Protein AF-A0A0S3U2A8-F1 (afdb_monomer_lite)

pLDDT: mean 81.15, std 20.72, range [42.19, 98.62]

Foldseek 3Di:
DDDDPPPVVVVVVVVVLFQQQLLCLLLVLCVVVVNDLVQLCVLLVHDSVVSVCSVVSVDHDDPVVLVSSLVSCCVVPVVSSVSSVCSSVVSNCPDDDDPDPPPPD

Sequence (105 aa):
MLLFTTIYERDSLCQNLHMGKAGKALRQVLSTYGISQNRLAVTMGINRSTVHQWVNEISDPLAEAVTHMIKALREINSTAAEDFIDLYLERQSSQPAPDPPEDNL

Secondary structure (DSSP, 8-state):
---SSSSHHHHHHHGGGTTTHHHHHHHHHHHHTT--HHHHHHHHTS-HHHHHHHHTTSSPPPHHHHHHHHHHHHHH-HHHHHHHHHHHHHTT-----PPPP----

Structure (mmCIF, N/CA/C/O backbone):
data_AF-A0A0S3U2A8-F1
#
_entry.id   AF-A0A0S3U2A8-F1
#
loop_
_atom_site.group_PDB
_atom_site.id
_atom_site.type_symbol
_atom_site.label_atom_id
_atom_site.label_alt_id
_atom_site.label_comp_id
_atom_site.label_asym_id
_atom_site.label_entity_id
_atom_site.label_seq_id
_atom_site.pdbx_PDB_ins_code
_atom_site.Cartn_x
_atom_site.Cartn_y
_atom_site.Cartn_z
_atom_site.occupancy
_atom_site.B_iso_or_equiv
_atom_site.auth_seq_id
_atom_site.auth_comp_id
_atom_site.auth_asym_id
_atom_site.auth_atom_id
_atom_site.pdbx_PDB_model_num
ATOM 1 N N . MET A 1 1 ? 14.783 44.067 -18.153 1.00 42.19 1 MET A N 1
ATOM 2 C CA . MET A 1 1 ? 15.262 42.756 -18.636 1.00 42.19 1 MET A CA 1
ATOM 3 C C . MET A 1 1 ? 14.805 41.733 -17.620 1.00 42.19 1 MET A C 1
ATOM 5 O O . MET A 1 1 ? 15.427 41.549 -16.586 1.00 42.19 1 MET A O 1
ATOM 9 N N . LEU A 1 2 ? 13.570 41.297 -17.834 1.00 45.03 2 LEU A N 1
ATOM 10 C CA . LEU A 1 2 ? 12.699 40.667 -16.856 1.00 45.03 2 LEU A CA 1
ATOM 11 C C . LEU A 1 2 ? 12.815 39.139 -16.960 1.00 45.03 2 LEU A C 1
ATOM 13 O O . LEU A 1 2 ? 12.798 38.604 -18.063 1.00 45.03 2 LEU A O 1
ATOM 17 N N . LEU A 1 3 ? 12.840 38.502 -15.786 1.00 46.66 3 LEU A N 1
ATOM 18 C CA . LEU A 1 3 ? 12.203 37.214 -15.488 1.00 46.66 3 LEU A CA 1
ATOM 19 C C . LEU A 1 3 ? 12.796 35.959 -16.153 1.00 46.66 3 LEU A C 1
ATOM 21 O O . LEU A 1 3 ? 12.167 35.371 -17.021 1.00 46.66 3 LEU A O 1
ATOM 25 N N . PHE A 1 4 ? 13.947 35.476 -15.674 1.00 44.47 4 PHE A N 1
ATOM 26 C CA . PHE A 1 4 ? 14.353 34.079 -15.929 1.00 44.47 4 PHE A CA 1
ATOM 27 C C . PHE A 1 4 ? 14.900 33.321 -14.707 1.00 44.47 4 PHE A C 1
ATOM 29 O O . PHE A 1 4 ? 15.198 32.137 -14.820 1.00 44.47 4 PHE A O 1
ATOM 36 N N . THR A 1 5 ? 14.989 33.935 -13.522 1.00 49.22 5 THR A N 1
ATOM 37 C CA . THR A 1 5 ? 15.622 33.292 -12.352 1.00 49.22 5 THR A CA 1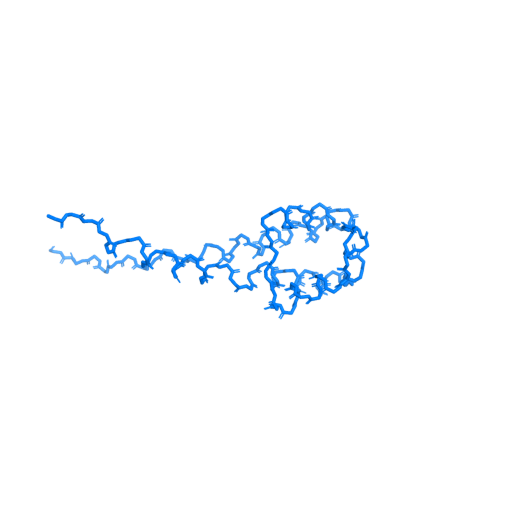
ATOM 38 C C . THR A 1 5 ? 14.651 32.665 -11.346 1.00 49.22 5 THR A C 1
ATOM 40 O O . THR A 1 5 ? 15.104 32.005 -10.424 1.00 49.22 5 THR A O 1
ATOM 43 N N . THR A 1 6 ? 13.330 32.801 -11.503 1.00 48.94 6 THR A N 1
ATOM 44 C CA . THR A 1 6 ? 12.345 32.335 -10.497 1.00 48.94 6 THR A CA 1
ATOM 45 C C . THR A 1 6 ? 11.671 30.994 -10.802 1.00 48.94 6 THR A C 1
ATOM 47 O O . THR A 1 6 ? 10.821 30.559 -10.028 1.00 48.94 6 THR A O 1
ATOM 50 N N . ILE A 1 7 ? 12.023 30.319 -11.902 1.00 54.69 7 ILE A N 1
ATOM 51 C CA . ILE A 1 7 ? 11.411 29.026 -12.267 1.00 54.69 7 ILE A CA 1
ATOM 52 C C . ILE A 1 7 ? 12.240 27.847 -11.724 1.00 54.69 7 ILE A C 1
ATOM 54 O O . ILE A 1 7 ? 11.669 26.879 -11.234 1.00 54.69 7 ILE A O 1
ATOM 58 N N . TYR A 1 8 ? 13.574 27.953 -11.696 1.00 46.56 8 TYR A N 1
ATOM 59 C CA . TYR A 1 8 ? 14.449 26.828 -11.322 1.00 46.56 8 TYR A CA 1
ATOM 60 C C . TYR A 1 8 ? 14.534 26.554 -9.805 1.00 46.56 8 TYR A C 1
ATOM 62 O O . TYR A 1 8 ? 14.996 25.498 -9.386 1.00 46.56 8 TYR A O 1
ATOM 70 N N . GLU A 1 9 ? 14.058 27.477 -8.963 1.00 45.75 9 GLU A N 1
ATOM 71 C CA . GLU A 1 9 ? 14.092 27.335 -7.497 1.00 45.75 9 GLU A CA 1
ATOM 72 C C . GLU A 1 9 ? 12.797 26.737 -6.913 1.00 45.75 9 GLU A C 1
ATOM 74 O O . GLU A 1 9 ? 12.740 26.394 -5.734 1.00 45.75 9 GLU A O 1
ATOM 79 N N . ARG A 1 10 ? 11.756 26.548 -7.741 1.00 48.44 10 ARG A N 1
ATOM 80 C CA . ARG A 1 10 ? 10.504 25.883 -7.334 1.00 48.44 10 ARG A CA 1
ATOM 81 C C . ARG A 1 10 ? 10.493 24.372 -7.577 1.00 48.44 10 ARG A C 1
ATOM 83 O O . ARG A 1 10 ? 9.864 23.661 -6.796 1.00 48.44 10 ARG A O 1
ATOM 90 N N . ASP A 1 11 ? 11.225 23.864 -8.568 1.00 49.06 11 ASP A N 1
ATOM 91 C CA . ASP A 1 11 ? 11.256 22.419 -8.859 1.00 49.06 11 ASP A CA 1
ATOM 92 C C . ASP A 1 11 ? 11.976 21.600 -7.766 1.00 49.06 11 ASP A C 1
ATOM 94 O O . ASP A 1 11 ? 11.536 20.503 -7.407 1.00 49.06 11 ASP A O 1
ATOM 98 N N . SER A 1 12 ? 13.010 22.167 -7.133 1.00 46.88 12 SER A N 1
ATOM 99 C CA . SER A 1 12 ? 13.781 21.514 -6.056 1.00 46.88 12 SER A CA 1
ATOM 100 C C . SER A 1 12 ? 13.054 21.459 -4.698 1.00 46.88 12 SER A C 1
ATOM 102 O O . SER A 1 12 ? 13.405 20.653 -3.832 1.00 46.88 12 SER A O 1
ATOM 104 N N . LEU A 1 13 ? 12.007 22.270 -4.502 1.00 48.66 13 LEU A N 1
ATOM 105 C CA . LEU A 1 13 ? 11.120 22.211 -3.329 1.00 48.66 13 LEU A CA 1
ATOM 106 C C . LEU A 1 13 ? 9.942 21.243 -3.541 1.00 48.66 13 LEU A C 1
ATOM 108 O O . LEU A 1 13 ? 9.461 20.644 -2.579 1.00 48.66 13 LEU A O 1
ATOM 112 N N . CYS A 1 14 ? 9.526 21.006 -4.789 1.00 48.84 14 CYS A N 1
ATOM 113 C CA . CYS A 1 14 ? 8.494 20.021 -5.118 1.00 48.84 14 CYS A CA 1
ATOM 114 C C . CYS A 1 14 ? 9.009 18.572 -5.076 1.00 48.84 14 CYS A C 1
ATOM 116 O O . CYS A 1 14 ? 8.255 17.684 -4.685 1.00 48.84 14 CYS A O 1
ATOM 118 N N . GLN A 1 15 ? 10.279 18.302 -5.394 1.00 48.75 15 GLN A N 1
ATOM 119 C CA . GLN A 1 15 ? 10.823 16.932 -5.350 1.00 48.75 15 GLN A CA 1
ATOM 120 C C . GLN A 1 15 ? 11.019 16.390 -3.920 1.00 48.75 15 GLN A C 1
ATOM 122 O O . GLN A 1 15 ? 10.854 15.195 -3.687 1.00 48.75 15 GLN A O 1
ATOM 127 N N . ASN A 1 16 ? 11.220 17.254 -2.922 1.00 45.25 16 ASN A N 1
ATO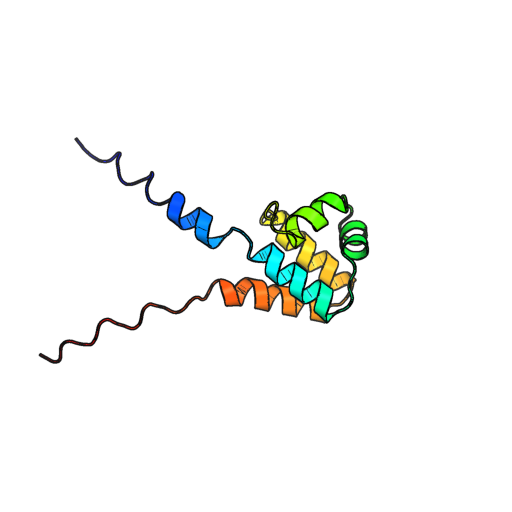M 128 C CA . ASN A 1 16 ? 11.337 16.838 -1.517 1.00 45.25 16 ASN A CA 1
ATOM 129 C C . ASN A 1 16 ? 9.986 16.586 -0.819 1.00 45.25 16 ASN A C 1
ATOM 131 O O . ASN A 1 16 ? 9.947 15.991 0.258 1.00 45.25 16 ASN A O 1
ATOM 135 N N . LEU A 1 17 ? 8.860 16.970 -1.437 1.00 49.59 17 LEU A N 1
ATOM 136 C CA . LEU A 1 17 ? 7.525 16.611 -0.943 1.00 49.59 17 LEU A CA 1
ATOM 137 C C . LEU A 1 17 ? 7.072 15.202 -1.362 1.00 49.59 17 LEU A C 1
ATOM 139 O O . LEU A 1 17 ? 6.062 14.730 -0.835 1.00 49.59 17 LEU A O 1
ATOM 143 N N . HIS A 1 18 ? 7.802 14.534 -2.262 1.00 52.47 18 HIS A N 1
ATOM 144 C CA . HIS A 1 18 ? 7.341 13.310 -2.924 1.00 52.47 18 HIS A CA 1
ATOM 145 C C . HIS A 1 18 ? 8.205 12.074 -2.651 1.00 52.47 18 HIS A C 1
ATOM 147 O O . HIS A 1 18 ? 7.637 10.985 -2.572 1.00 52.47 18 HIS A O 1
ATOM 153 N N . MET A 1 19 ? 9.514 12.212 -2.414 1.00 55.28 19 MET A N 1
ATOM 154 C CA . MET A 1 19 ? 10.378 11.031 -2.314 1.00 55.28 19 MET A CA 1
ATOM 155 C C . MET A 1 19 ? 10.172 10.232 -1.017 1.00 55.28 19 MET A C 1
ATOM 157 O O . MET A 1 19 ? 10.535 10.668 0.076 1.00 55.28 19 MET A O 1
ATOM 161 N N . GLY A 1 20 ? 9.540 9.058 -1.143 1.00 66.69 20 GLY A N 1
ATOM 162 C CA . GLY A 1 20 ? 9.364 8.052 -0.092 1.00 66.69 20 GLY A CA 1
ATOM 163 C C . GLY A 1 20 ? 8.020 8.057 0.650 1.00 66.69 20 GLY A C 1
ATOM 164 O O . GLY A 1 20 ? 7.786 7.192 1.498 1.00 66.69 20 GLY A O 1
ATOM 165 N N . LYS A 1 21 ? 7.087 8.986 0.379 1.00 80.75 21 LYS A N 1
ATOM 166 C CA . LYS A 1 21 ? 5.824 9.061 1.155 1.00 80.75 21 LYS A CA 1
ATOM 167 C C . LYS A 1 21 ? 4.901 7.876 0.886 1.00 80.75 21 LYS A C 1
ATOM 169 O O . LYS A 1 21 ? 4.527 7.174 1.826 1.00 80.75 21 LYS A O 1
ATOM 174 N N . ALA A 1 22 ? 4.589 7.636 -0.388 1.00 88.94 22 ALA A N 1
ATOM 175 C CA . ALA A 1 22 ? 3.764 6.508 -0.806 1.00 88.94 22 ALA A CA 1
ATOM 176 C C . ALA A 1 22 ? 4.437 5.172 -0.463 1.00 88.94 22 ALA A C 1
ATOM 178 O O . ALA A 1 22 ? 3.780 4.279 0.059 1.00 88.94 22 ALA A O 1
ATOM 179 N N . GLY A 1 23 ? 5.755 5.061 -0.668 1.00 92.19 23 GLY A N 1
ATOM 180 C CA . GLY A 1 23 ? 6.531 3.869 -0.320 1.00 92.19 23 GLY A CA 1
ATOM 181 C C . GLY A 1 23 ? 6.479 3.522 1.171 1.00 92.19 23 GLY A C 1
ATOM 182 O O . GLY A 1 23 ? 6.218 2.374 1.529 1.00 92.19 23 GLY A O 1
ATOM 183 N N . LYS A 1 24 ? 6.647 4.514 2.056 1.00 92.31 24 LYS A N 1
ATOM 184 C CA . LYS A 1 24 ? 6.544 4.328 3.514 1.00 92.31 24 LYS A CA 1
ATOM 185 C C . LYS A 1 24 ? 5.122 3.989 3.966 1.00 92.31 24 LYS A C 1
ATOM 187 O O . LYS A 1 24 ? 4.968 3.069 4.766 1.00 92.31 24 LYS A O 1
ATOM 192 N N . ALA A 1 25 ? 4.109 4.703 3.467 1.00 94.81 25 ALA A N 1
ATOM 193 C CA . ALA A 1 25 ? 2.706 4.406 3.773 1.00 94.81 25 ALA A CA 1
ATOM 194 C C . ALA A 1 25 ? 2.354 2.978 3.333 1.00 94.81 25 ALA A C 1
ATOM 196 O O . ALA A 1 25 ? 1.807 2.196 4.107 1.00 94.81 25 ALA A O 1
ATOM 197 N N . LEU A 1 26 ? 2.785 2.595 2.128 1.00 96.38 26 LEU A N 1
ATOM 198 C CA . LEU A 1 26 ? 2.587 1.254 1.600 1.00 96.38 26 LEU A CA 1
ATOM 199 C C . LEU A 1 26 ? 3.292 0.202 2.458 1.00 96.38 26 LEU A C 1
ATOM 201 O O . LEU A 1 26 ? 2.673 -0.783 2.846 1.00 96.38 26 LEU A O 1
ATOM 205 N N . ARG A 1 27 ? 4.571 0.412 2.800 1.00 96.56 27 ARG A N 1
ATOM 206 C CA . ARG A 1 27 ? 5.335 -0.490 3.676 1.00 96.56 27 ARG A CA 1
ATOM 207 C C . ARG A 1 27 ? 4.605 -0.719 5.001 1.00 96.56 27 ARG A C 1
ATOM 209 O O . ARG A 1 27 ? 4.492 -1.863 5.436 1.00 96.56 27 ARG A O 1
ATOM 216 N N . GLN A 1 28 ? 4.106 0.354 5.613 1.00 96.94 28 GLN A N 1
ATOM 217 C CA . GLN A 1 28 ? 3.383 0.298 6.878 1.00 96.94 28 GLN A CA 1
ATOM 218 C C . GLN A 1 28 ? 2.091 -0.512 6.747 1.00 96.94 28 GLN A C 1
ATOM 220 O O . GLN A 1 28 ? 1.922 -1.482 7.476 1.00 96.94 28 GLN A O 1
ATOM 225 N N . VAL A 1 29 ? 1.234 -0.195 5.776 1.00 98.12 29 VAL A N 1
ATOM 226 C CA . VAL A 1 29 ? -0.032 -0.913 5.552 1.00 98.12 29 VAL A CA 1
ATOM 227 C C . VAL A 1 29 ? 0.198 -2.393 5.253 1.00 98.12 29 VAL A C 1
ATOM 229 O O . VAL A 1 29 ? -0.436 -3.255 5.858 1.00 98.12 29 VAL A O 1
ATOM 232 N N . LEU A 1 30 ? 1.146 -2.715 4.369 1.00 98.25 30 LEU A N 1
ATOM 233 C CA . LEU A 1 30 ? 1.465 -4.106 4.047 1.00 98.25 30 LEU A CA 1
ATOM 234 C C . LEU A 1 30 ? 1.904 -4.890 5.293 1.00 98.25 30 LEU A C 1
ATOM 236 O O . LEU A 1 30 ? 1.475 -6.028 5.483 1.00 98.25 30 LEU A O 1
ATOM 240 N N . SER A 1 31 ? 2.708 -4.271 6.161 1.00 98.06 31 SER A N 1
ATOM 241 C CA . SER A 1 31 ? 3.145 -4.869 7.424 1.00 98.06 31 SER A CA 1
ATOM 242 C C . SER A 1 31 ? 1.993 -5.030 8.421 1.00 98.06 31 SER A C 1
ATOM 244 O O . SER A 1 31 ? 1.828 -6.112 8.979 1.00 98.06 31 SER A O 1
ATOM 246 N N . THR A 1 32 ? 1.186 -3.986 8.632 1.00 98.19 32 THR A N 1
ATOM 247 C CA . THR A 1 32 ? 0.069 -3.972 9.593 1.00 98.19 32 THR A CA 1
ATOM 248 C C . THR A 1 32 ? -0.971 -5.042 9.280 1.00 98.19 32 THR A C 1
ATOM 250 O O . THR A 1 32 ? -1.449 -5.727 10.179 1.00 98.19 32 THR A O 1
ATOM 253 N N . TYR A 1 33 ? -1.291 -5.225 7.999 1.00 98.19 33 TYR A N 1
ATOM 254 C CA . TYR A 1 33 ? -2.344 -6.140 7.557 1.00 98.19 33 TYR A CA 1
ATOM 255 C C . TYR A 1 33 ? -1.823 -7.510 7.094 1.00 98.19 33 TYR A C 1
ATOM 257 O O . TYR A 1 33 ? -2.601 -8.326 6.597 1.00 98.19 33 TYR A O 1
ATOM 265 N N . GLY A 1 34 ? -0.516 -7.777 7.212 1.00 98.12 34 GLY A N 1
ATOM 266 C CA . GLY A 1 34 ? 0.090 -9.036 6.762 1.00 98.12 34 GLY A CA 1
ATOM 267 C C . GLY A 1 34 ? -0.046 -9.280 5.252 1.00 98.12 34 GLY A C 1
ATOM 268 O O . GLY A 1 34 ? -0.130 -10.426 4.801 1.00 98.12 34 GLY A O 1
ATOM 269 N N . ILE A 1 35 ? -0.098 -8.215 4.449 1.00 98.50 35 ILE A N 1
ATOM 270 C CA . ILE A 1 35 ? -0.236 -8.294 2.993 1.00 98.50 35 ILE A CA 1
ATOM 271 C C . ILE A 1 35 ? 1.162 -8.384 2.377 1.00 98.50 35 ILE A C 1
ATOM 273 O O . ILE A 1 35 ? 1.992 -7.489 2.520 1.00 98.50 35 ILE A O 1
ATOM 2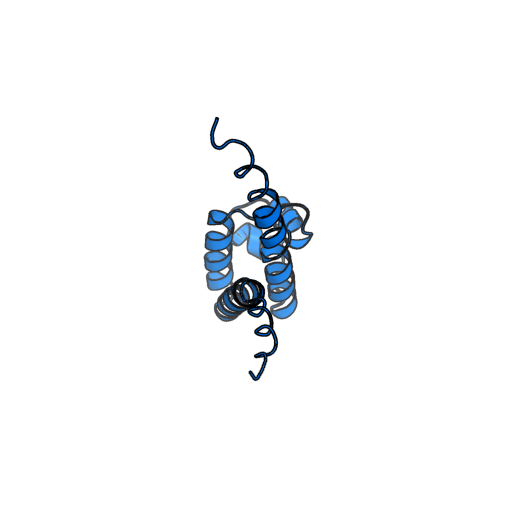77 N N . SER A 1 36 ? 1.438 -9.460 1.641 1.00 98.38 36 SER A N 1
ATOM 278 C CA . SER A 1 36 ? 2.728 -9.598 0.962 1.00 98.38 36 SER A CA 1
ATOM 279 C C . SER A 1 36 ? 2.829 -8.681 -0.266 1.00 98.38 36 SER A C 1
ATOM 281 O O . SER A 1 36 ? 1.857 -8.489 -0.999 1.00 98.38 36 SER A O 1
ATOM 283 N N . GLN A 1 37 ? 4.038 -8.184 -0.559 1.00 98.06 37 GLN A N 1
ATOM 284 C CA . GLN A 1 37 ? 4.314 -7.403 -1.780 1.00 98.06 37 GLN A CA 1
ATOM 285 C C . GLN A 1 37 ? 3.904 -8.156 -3.056 1.00 98.06 37 GLN A C 1
ATOM 287 O O . GLN A 1 37 ? 3.436 -7.553 -4.016 1.00 98.06 37 GLN A O 1
ATOM 292 N N . ASN A 1 38 ? 4.055 -9.487 -3.061 1.00 98.38 38 ASN A N 1
ATOM 293 C CA . ASN A 1 38 ? 3.645 -10.325 -4.185 1.00 98.38 38 ASN A CA 1
ATOM 294 C C . ASN A 1 38 ? 2.122 -10.359 -4.356 1.00 98.38 38 ASN A C 1
ATOM 296 O O . ASN A 1 38 ? 1.640 -10.299 -5.480 1.00 98.38 38 ASN A O 1
ATOM 300 N N . ARG A 1 39 ? 1.362 -10.428 -3.255 1.00 98.50 39 ARG A N 1
ATOM 301 C CA . ARG A 1 39 ? -0.105 -10.398 -3.306 1.00 98.50 39 ARG A CA 1
ATOM 302 C C . ARG A 1 39 ? -0.600 -9.084 -3.905 1.00 98.50 39 ARG A C 1
ATOM 304 O O . ARG A 1 39 ? -1.464 -9.112 -4.776 1.00 98.50 39 ARG A O 1
ATOM 311 N N . LEU A 1 40 ? -0.009 -7.961 -3.497 1.00 98.50 40 LEU A N 1
ATOM 312 C CA . LEU A 1 40 ? -0.308 -6.663 -4.097 1.00 98.50 40 LEU A CA 1
ATOM 313 C C . LEU A 1 40 ? 0.050 -6.634 -5.590 1.00 98.50 40 LEU A C 1
ATOM 315 O O . LEU A 1 40 ? -0.784 -6.250 -6.401 1.00 98.50 40 LEU A O 1
ATOM 319 N N . ALA A 1 41 ? 1.249 -7.093 -5.961 1.00 98.31 41 ALA A N 1
ATOM 320 C CA . ALA A 1 41 ? 1.707 -7.100 -7.352 1.00 98.31 41 ALA A CA 1
ATOM 321 C C . ALA A 1 41 ? 0.789 -7.912 -8.279 1.00 98.31 41 ALA A C 1
ATOM 323 O O . ALA A 1 41 ? 0.413 -7.426 -9.342 1.00 98.31 41 ALA A O 1
ATOM 324 N N . VAL A 1 42 ? 0.387 -9.116 -7.851 1.00 98.44 42 VAL A N 1
ATOM 325 C CA . VAL A 1 42 ? -0.542 -9.978 -8.600 1.00 98.44 42 VAL A CA 1
ATOM 326 C C . VAL A 1 42 ? -1.906 -9.309 -8.753 1.00 98.44 42 VAL A C 1
ATOM 328 O O . VAL A 1 42 ? -2.453 -9.313 -9.849 1.00 98.44 42 VAL A O 1
ATOM 331 N N . THR A 1 43 ? -2.422 -8.690 -7.689 1.00 98.38 43 THR A N 1
ATOM 332 C CA . THR A 1 43 ? -3.717 -7.984 -7.725 1.00 98.38 43 THR A CA 1
ATOM 333 C C . THR A 1 43 ? -3.667 -6.774 -8.664 1.00 98.38 43 THR A C 1
ATOM 335 O O . THR A 1 43 ? -4.602 -6.522 -9.411 1.00 98.38 43 THR A O 1
ATOM 338 N N . MET A 1 44 ? -2.543 -6.055 -8.691 1.00 97.69 44 MET A N 1
ATOM 339 C CA . MET A 1 44 ? -2.320 -4.927 -9.602 1.00 97.69 44 MET A CA 1
ATOM 340 C C . MET A 1 44 ? -1.965 -5.344 -11.041 1.00 97.69 44 MET A C 1
ATOM 342 O O . MET A 1 44 ? -1.922 -4.484 -11.918 1.00 97.69 44 MET A O 1
ATOM 346 N N . GLY A 1 45 ? -1.651 -6.619 -11.294 1.00 97.62 45 GLY A N 1
ATOM 347 C CA . GLY A 1 45 ? -1.180 -7.091 -12.600 1.00 97.62 45 GLY A CA 1
ATOM 348 C C . GLY A 1 45 ? 0.201 -6.559 -13.010 1.00 97.62 45 GLY A C 1
ATOM 349 O O . GLY A 1 45 ? 0.485 -6.454 -14.201 1.00 97.62 45 GLY A O 1
ATOM 350 N N . ILE A 1 46 ? 1.062 -6.209 -12.047 1.00 97.62 46 ILE A N 1
ATOM 351 C CA . ILE A 1 46 ? 2.403 -5.648 -12.298 1.00 97.62 46 ILE A CA 1
ATOM 352 C C . ILE A 1 46 ? 3.517 -6.560 -11.780 1.00 97.62 46 ILE A C 1
ATOM 354 O O . ILE A 1 46 ? 3.289 -7.524 -11.047 1.00 97.62 46 ILE A O 1
ATOM 358 N N . ASN A 1 47 ? 4.764 -6.241 -12.132 1.00 97.38 47 ASN A N 1
ATOM 359 C CA . ASN A 1 47 ? 5.912 -6.982 -11.628 1.00 97.38 47 ASN A CA 1
ATOM 360 C C . ASN A 1 47 ? 6.112 -6.736 -10.121 1.00 97.38 47 ASN A C 1
ATOM 362 O O . ASN A 1 47 ? 6.112 -5.598 -9.648 1.00 97.38 47 ASN A O 1
ATOM 366 N N . ARG A 1 48 ? 6.376 -7.806 -9.364 1.00 97.19 48 ARG A N 1
ATOM 367 C CA . ARG A 1 48 ? 6.769 -7.727 -7.950 1.00 97.19 48 ARG A CA 1
ATOM 368 C C . ARG A 1 48 ? 7.982 -6.818 -7.728 1.00 97.19 48 ARG A C 1
ATOM 370 O O . ARG A 1 48 ? 8.044 -6.162 -6.692 1.00 97.19 48 ARG A O 1
ATOM 377 N N . SER A 1 49 ? 8.940 -6.775 -8.657 1.00 97.38 49 SER A N 1
ATOM 378 C CA . SER A 1 49 ? 10.120 -5.908 -8.550 1.00 97.38 49 SER A CA 1
ATOM 379 C C . SER A 1 49 ? 9.743 -4.427 -8.484 1.00 97.38 49 SER A C 1
ATOM 381 O O . SER A 1 49 ? 10.368 -3.685 -7.733 1.00 97.38 49 SER A O 1
ATOM 383 N N . THR A 1 50 ? 8.681 -4.014 -9.178 1.00 96.56 50 THR A N 1
ATOM 384 C CA . THR A 1 50 ? 8.138 -2.653 -9.116 1.00 96.56 50 THR A CA 1
ATOM 385 C C . THR A 1 50 ? 7.606 -2.340 -7.717 1.00 96.56 50 THR A C 1
ATOM 387 O O . THR A 1 50 ? 7.998 -1.342 -7.118 1.00 96.56 50 THR A O 1
ATOM 390 N N . VAL A 1 51 ? 6.803 -3.238 -7.132 1.00 96.88 51 VAL A N 1
ATOM 391 C CA . VAL A 1 51 ? 6.311 -3.083 -5.748 1.00 96.88 51 VAL A CA 1
ATOM 392 C C . VAL A 1 51 ? 7.469 -3.067 -4.748 1.00 96.88 51 VAL A C 1
ATOM 394 O O . VAL A 1 51 ? 7.474 -2.266 -3.817 1.00 96.88 51 VAL A O 1
ATOM 397 N N . HIS A 1 52 ? 8.479 -3.914 -4.950 1.00 96.62 52 HIS A N 1
ATOM 398 C CA . HIS A 1 52 ? 9.684 -3.927 -4.126 1.00 96.62 52 HIS A CA 1
ATOM 399 C C . HIS A 1 52 ? 10.436 -2.593 -4.188 1.00 96.62 52 HIS A C 1
ATOM 401 O O . HIS A 1 52 ? 10.906 -2.121 -3.155 1.00 96.62 52 HIS A O 1
ATOM 407 N N . GLN A 1 53 ? 10.555 -1.978 -5.367 1.00 95.56 53 GLN A N 1
ATOM 408 C CA . GLN A 1 53 ? 11.192 -0.669 -5.505 1.00 95.56 53 GLN A CA 1
ATOM 409 C C . GLN A 1 53 ? 10.436 0.408 -4.726 1.00 95.56 53 GLN A C 1
ATOM 411 O O . GLN A 1 53 ? 11.071 1.138 -3.972 1.00 95.56 53 GLN A O 1
ATOM 416 N N . TRP A 1 54 ? 9.103 0.445 -4.813 1.00 95.31 54 TRP A N 1
ATOM 417 C CA . TRP A 1 54 ? 8.287 1.393 -4.046 1.00 95.31 54 TRP A CA 1
ATOM 418 C C . TRP A 1 54 ? 8.392 1.162 -2.539 1.00 95.31 54 TRP A C 1
ATOM 420 O O . TRP A 1 54 ? 8.643 2.092 -1.777 1.00 95.31 54 TRP A O 1
ATOM 430 N N . VAL A 1 55 ? 8.255 -0.090 -2.091 1.00 94.75 55 VAL A N 1
ATOM 431 C CA . VAL A 1 55 ? 8.318 -0.437 -0.664 1.00 94.75 55 VAL A CA 1
ATOM 432 C C . VAL A 1 55 ? 9.705 -0.201 -0.080 1.00 94.75 55 VAL A C 1
ATOM 434 O O . VAL A 1 55 ? 9.794 0.055 1.113 1.00 94.75 55 VAL A O 1
ATOM 437 N N . ASN A 1 56 ? 10.780 -0.259 -0.866 1.00 93.06 56 ASN A N 1
ATOM 438 C CA . ASN A 1 56 ? 12.139 0.063 -0.417 1.00 93.06 56 ASN A CA 1
ATOM 439 C C . ASN A 1 56 ? 12.575 1.490 -0.770 1.00 93.06 56 ASN A C 1
ATOM 441 O O . ASN A 1 56 ? 13.739 1.817 -0.574 1.00 93.06 56 ASN A O 1
ATOM 445 N N . GLU A 1 57 ? 11.659 2.326 -1.266 1.00 90.62 57 GLU A N 1
ATOM 446 C CA . GLU A 1 57 ? 11.930 3.729 -1.609 1.00 90.62 57 GLU A CA 1
ATOM 447 C C . GLU A 1 57 ? 13.069 3.889 -2.639 1.00 90.62 57 GLU A C 1
ATOM 449 O O . GLU A 1 57 ? 13.762 4.900 -2.669 1.00 90.62 57 GLU A O 1
ATOM 454 N N . ILE A 1 58 ? 13.262 2.879 -3.499 1.00 90.69 58 ILE A N 1
ATOM 455 C CA . ILE A 1 58 ? 14.194 2.915 -4.641 1.00 90.69 58 ILE A CA 1
ATOM 456 C C . ILE A 1 58 ? 13.625 3.811 -5.749 1.00 90.69 58 ILE A C 1
ATOM 458 O O . ILE A 1 58 ? 14.367 4.489 -6.455 1.00 90.69 58 ILE A O 1
ATOM 462 N N . SER A 1 59 ? 12.304 3.792 -5.915 1.00 89.25 59 SER A N 1
ATOM 463 C CA . SER A 1 59 ? 11.559 4.676 -6.806 1.00 89.25 59 SER A CA 1
ATOM 464 C C . SER A 1 59 ? 10.209 5.006 -6.181 1.00 89.25 59 SER A C 1
ATOM 466 O O . SER A 1 59 ? 9.696 4.236 -5.365 1.00 89.25 59 SER A O 1
ATOM 468 N N . ASP A 1 60 ? 9.618 6.131 -6.574 1.00 86.31 60 ASP A N 1
ATOM 469 C CA . ASP A 1 60 ? 8.258 6.466 -6.169 1.00 86.31 60 ASP A CA 1
ATOM 470 C C . ASP A 1 60 ? 7.229 5.972 -7.191 1.00 86.31 60 ASP A C 1
ATOM 472 O O . ASP A 1 60 ? 7.477 5.997 -8.403 1.00 86.31 60 ASP A O 1
ATOM 476 N N . PRO A 1 61 ? 6.045 5.541 -6.731 1.00 90.56 61 PRO A N 1
ATOM 477 C CA . PRO A 1 61 ? 4.914 5.327 -7.616 1.00 90.56 61 PRO A CA 1
ATOM 478 C C . PRO A 1 61 ? 4.413 6.666 -8.174 1.00 90.56 61 PRO A C 1
ATOM 480 O O . PRO A 1 61 ? 4.260 7.646 -7.446 1.00 90.56 61 PRO A O 1
ATOM 483 N N . LEU A 1 62 ? 4.091 6.685 -9.469 1.00 89.81 62 LEU A N 1
ATOM 484 C CA . LEU A 1 62 ? 3.378 7.800 -10.100 1.00 89.81 62 LEU A CA 1
ATOM 485 C C . LEU A 1 62 ? 1.940 7.907 -9.561 1.00 89.81 62 LEU A C 1
ATOM 487 O O . LEU A 1 62 ? 1.397 6.939 -9.031 1.00 89.81 62 LEU A O 1
ATOM 491 N N . ALA A 1 63 ? 1.283 9.055 -9.757 1.00 87.69 63 ALA A N 1
ATOM 492 C CA . ALA A 1 63 ? -0.091 9.285 -9.287 1.00 87.69 63 ALA A CA 1
ATOM 493 C C . ALA A 1 63 ? -1.095 8.215 -9.777 1.00 87.69 63 ALA A C 1
ATOM 495 O O . ALA A 1 63 ? -1.965 7.764 -9.027 1.00 87.69 63 ALA A O 1
ATOM 496 N N . GLU A 1 64 ? -0.938 7.747 -11.018 1.00 90.44 64 GLU A N 1
ATOM 497 C CA . GLU A 1 64 ? -1.727 6.636 -11.563 1.00 90.44 64 GLU A CA 1
ATOM 498 C C . GLU A 1 64 ? -1.493 5.334 -10.780 1.00 90.44 64 GLU A C 1
ATOM 500 O O . GLU A 1 64 ? -2.443 4.662 -10.375 1.00 90.44 64 GLU A O 1
ATOM 505 N N . ALA A 1 65 ? -0.230 5.018 -10.479 1.00 94.12 65 ALA A N 1
ATOM 506 C CA . ALA A 1 65 ? 0.123 3.848 -9.685 1.00 94.12 65 ALA A CA 1
ATOM 507 C C . ALA A 1 65 ? -0.447 3.934 -8.261 1.00 94.12 65 ALA A C 1
ATOM 509 O O . ALA A 1 65 ? -0.934 2.929 -7.752 1.00 94.12 65 ALA A O 1
ATOM 510 N N . VAL A 1 66 ? -0.476 5.122 -7.645 1.00 95.00 66 VAL A N 1
ATOM 511 C CA . VAL A 1 66 ? -1.137 5.343 -6.343 1.00 95.00 66 VAL A CA 1
ATOM 512 C C . VAL A 1 66 ? -2.626 5.011 -6.410 1.00 95.00 66 VAL A C 1
ATOM 514 O O . VAL A 1 66 ? -3.137 4.287 -5.556 1.00 95.00 66 VAL A O 1
ATOM 517 N N . THR A 1 67 ? -3.309 5.445 -7.467 1.00 95.38 67 THR A N 1
ATOM 518 C CA . THR A 1 67 ? -4.726 5.119 -7.684 1.00 95.38 67 THR A CA 1
ATOM 519 C C . THR A 1 67 ? -4.939 3.609 -7.842 1.00 95.38 67 THR A C 1
ATOM 521 O O . THR A 1 67 ? -5.892 3.050 -7.297 1.00 95.38 67 THR A O 1
ATOM 524 N N . HIS A 1 68 ? -4.045 2.922 -8.558 1.00 97.31 68 HIS A N 1
ATOM 525 C CA . HIS A 1 68 ? -4.109 1.467 -8.722 1.00 97.31 68 HIS A CA 1
ATOM 526 C C . HIS A 1 68 ? -3.794 0.716 -7.422 1.00 97.31 68 HIS A C 1
ATOM 528 O O . HIS A 1 68 ? -4.435 -0.295 -7.146 1.00 97.31 68 HIS A O 1
ATOM 534 N N . MET A 1 69 ? -2.880 1.225 -6.590 1.00 97.25 69 MET A N 1
ATOM 535 C CA . MET A 1 69 ? -2.616 0.663 -5.262 1.00 97.25 69 MET A CA 1
ATOM 536 C C . MET A 1 69 ? -3.855 0.735 -4.374 1.00 97.25 69 MET A C 1
ATOM 538 O O . MET A 1 69 ? -4.198 -0.265 -3.757 1.00 97.25 69 MET A O 1
ATOM 542 N N . ILE A 1 70 ? -4.560 1.871 -4.348 1.00 97.88 70 ILE A N 1
ATOM 543 C CA . ILE A 1 70 ? -5.794 2.024 -3.561 1.00 97.88 70 ILE A CA 1
ATOM 544 C C . ILE A 1 70 ? -6.845 0.999 -3.998 1.00 97.88 70 ILE A C 1
ATOM 546 O O . ILE A 1 70 ? -7.445 0.337 -3.153 1.00 97.88 70 ILE A O 1
ATOM 550 N N . LYS A 1 71 ? -7.055 0.834 -5.311 1.00 98.38 71 LYS A N 1
ATOM 551 C CA . LYS A 1 71 ? -8.000 -0.159 -5.850 1.00 98.38 71 LYS A CA 1
ATOM 552 C C . LYS A 1 71 ? -7.608 -1.584 -5.453 1.00 98.38 71 LYS A C 1
ATOM 554 O O . LYS A 1 71 ? -8.424 -2.297 -4.880 1.00 98.38 71 LYS A O 1
ATOM 559 N N . ALA A 1 72 ? -6.350 -1.961 -5.673 1.00 98.44 72 ALA A N 1
ATOM 560 C CA . ALA A 1 72 ? -5.858 -3.298 -5.355 1.00 98.44 72 ALA A CA 1
ATOM 561 C C . ALA A 1 72 ? -5.887 -3.592 -3.847 1.00 98.44 72 ALA A C 1
ATOM 563 O O . ALA A 1 72 ? -6.284 -4.678 -3.432 1.00 98.44 72 ALA A O 1
ATOM 564 N N . LEU A 1 73 ? -5.516 -2.624 -3.005 1.00 98.62 73 LEU A N 1
ATOM 565 C CA . LEU A 1 73 ? -5.655 -2.754 -1.558 1.00 98.62 73 LEU A CA 1
ATOM 566 C C . LEU A 1 73 ? -7.121 -2.931 -1.176 1.00 98.62 73 LEU A C 1
ATOM 568 O O . LEU A 1 73 ? -7.405 -3.806 -0.373 1.00 98.62 73 LEU A O 1
ATOM 572 N N . ARG A 1 74 ? -8.051 -2.190 -1.792 1.00 98.50 74 ARG A N 1
ATOM 573 C CA . ARG A 1 74 ? -9.487 -2.290 -1.490 1.00 98.50 74 ARG A CA 1
ATOM 574 C C . ARG A 1 74 ? -10.055 -3.667 -1.843 1.00 98.50 74 ARG A C 1
ATOM 576 O O . ARG A 1 74 ? -10.903 -4.167 -1.112 1.00 98.50 74 ARG A O 1
ATOM 583 N N . GLU A 1 75 ? -9.556 -4.292 -2.909 1.00 98.44 75 GLU A N 1
ATOM 584 C CA . GLU A 1 75 ? -9.880 -5.680 -3.271 1.00 98.44 75 GLU A CA 1
ATOM 585 C C . GLU A 1 75 ? -9.311 -6.703 -2.274 1.00 98.44 75 GLU A C 1
ATOM 587 O O . GLU A 1 75 ? -9.958 -7.703 -1.967 1.00 98.44 75 GLU A O 1
ATOM 592 N N . ILE A 1 76 ? -8.105 -6.465 -1.749 1.00 98.31 76 ILE A N 1
ATOM 593 C CA . ILE A 1 76 ? -7.441 -7.363 -0.792 1.00 98.31 76 ILE A CA 1
ATOM 594 C C . ILE A 1 76 ? -8.040 -7.235 0.616 1.00 98.31 76 ILE A C 1
ATOM 596 O O . ILE A 1 76 ? -8.252 -8.244 1.293 1.00 98.31 76 ILE A O 1
ATOM 600 N N . ASN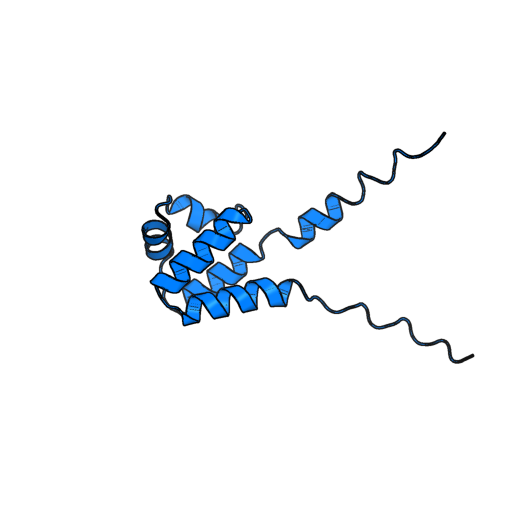 A 1 77 ? -8.221 -5.999 1.075 1.00 98.25 77 ASN A N 1
ATOM 601 C CA . ASN A 1 77 ? -8.722 -5.598 2.382 1.00 98.25 77 ASN A CA 1
ATOM 602 C C . ASN A 1 77 ? -9.137 -4.112 2.330 1.00 98.25 77 ASN A C 1
ATOM 604 O O . ASN A 1 77 ? -8.291 -3.220 2.258 1.00 98.25 77 ASN A O 1
ATOM 608 N N . SER A 1 78 ? -10.439 -3.838 2.420 1.00 98.00 78 SER A N 1
ATOM 609 C CA . SER A 1 78 ? -10.974 -2.474 2.353 1.00 98.00 78 SER A CA 1
ATOM 610 C C . SER A 1 78 ? -10.408 -1.537 3.423 1.00 98.00 78 SER A C 1
ATOM 612 O O . SER A 1 78 ? -10.128 -0.388 3.109 1.00 98.00 78 SER A O 1
ATOM 614 N N . THR A 1 79 ? -10.183 -2.015 4.650 1.00 98.00 79 THR A N 1
ATOM 615 C CA . THR A 1 79 ? -9.614 -1.207 5.742 1.00 98.00 79 THR A CA 1
ATOM 616 C C . THR A 1 79 ? -8.159 -0.838 5.460 1.00 98.00 79 THR A C 1
ATOM 618 O O . THR A 1 79 ? -7.769 0.305 5.651 1.00 98.00 79 THR A O 1
ATOM 621 N N . ALA A 1 80 ? -7.374 -1.760 4.894 1.00 98.06 80 ALA A N 1
ATOM 622 C CA . ALA A 1 80 ? -5.997 -1.476 4.489 1.00 98.06 80 ALA A CA 1
ATOM 623 C C . ALA A 1 80 ? -5.909 -0.360 3.431 1.00 98.06 80 ALA A C 1
ATOM 625 O O . ALA A 1 80 ? -4.929 0.381 3.391 1.00 98.06 80 ALA A O 1
ATOM 626 N N . ALA A 1 81 ? -6.918 -0.242 2.563 1.00 98.12 81 ALA A N 1
ATOM 627 C CA . ALA A 1 81 ? -6.975 0.824 1.569 1.00 98.12 81 ALA A CA 1
ATOM 628 C C . ALA A 1 81 ? -7.274 2.192 2.190 1.00 98.12 81 ALA A C 1
ATOM 630 O O . ALA A 1 81 ? -6.645 3.167 1.788 1.00 98.12 81 ALA A O 1
ATOM 631 N N . GLU A 1 82 ? -8.206 2.261 3.144 1.00 97.62 82 GLU A N 1
ATOM 632 C CA . GLU A 1 82 ? -8.514 3.511 3.852 1.00 97.62 82 GLU A CA 1
ATOM 633 C C . GLU A 1 82 ? -7.308 3.967 4.686 1.00 97.62 82 GLU A C 1
ATOM 635 O O . GLU A 1 82 ? -6.840 5.087 4.507 1.00 97.62 82 GLU A O 1
ATOM 640 N N . ASP A 1 83 ? -6.679 3.062 5.443 1.00 97.12 83 ASP A N 1
ATOM 641 C CA . ASP A 1 83 ? -5.452 3.373 6.190 1.00 97.12 83 ASP A CA 1
ATOM 642 C C . ASP A 1 83 ? -4.318 3.854 5.274 1.00 97.12 83 ASP A C 1
ATOM 644 O O . ASP A 1 83 ? -3.524 4.721 5.642 1.00 97.12 83 ASP A O 1
ATOM 648 N N . PHE A 1 84 ? -4.206 3.291 4.067 1.00 96.44 84 PHE A N 1
ATOM 649 C CA . PHE A 1 84 ? -3.224 3.758 3.093 1.00 96.44 84 PHE A CA 1
ATOM 650 C C . PHE A 1 84 ? -3.512 5.191 2.637 1.00 96.44 84 PHE A C 1
ATOM 652 O O . PHE A 1 84 ? -2.569 5.972 2.509 1.00 96.44 84 PHE A O 1
ATOM 659 N N . ILE A 1 85 ? -4.781 5.535 2.394 1.00 94.94 85 ILE A N 1
ATOM 660 C CA . ILE A 1 85 ? -5.199 6.892 2.024 1.00 94.94 85 ILE A CA 1
ATOM 661 C C . ILE A 1 85 ? -4.862 7.859 3.158 1.00 94.94 85 ILE A C 1
ATOM 663 O O . ILE A 1 85 ? -4.183 8.855 2.906 1.00 94.94 85 ILE A O 1
ATOM 667 N N . ASP A 1 86 ? -5.246 7.534 4.390 1.00 93.88 86 ASP A N 1
ATOM 668 C CA . ASP A 1 86 ? -5.001 8.378 5.560 1.00 93.88 86 ASP A CA 1
ATOM 669 C C . ASP A 1 86 ? -3.500 8.606 5.765 1.00 93.88 86 ASP A C 1
ATOM 671 O O . ASP A 1 86 ? -3.037 9.744 5.759 1.00 93.88 86 ASP A O 1
ATOM 675 N N . LEU A 1 87 ? -2.690 7.542 5.792 1.00 91.56 87 LEU A N 1
ATOM 676 C CA . LEU A 1 87 ? -1.232 7.655 5.936 1.00 91.56 87 LEU A CA 1
ATOM 677 C C . LEU A 1 87 ? -0.570 8.421 4.781 1.00 91.56 87 LEU A C 1
ATOM 679 O O . LEU A 1 87 ? 0.451 9.095 4.971 1.00 91.56 87 LEU A O 1
ATOM 683 N N . TYR A 1 88 ? -1.112 8.300 3.568 1.00 88.19 88 TYR A N 1
ATOM 684 C CA . TYR A 1 88 ? -0.612 9.015 2.401 1.00 88.19 88 TYR A CA 1
ATOM 685 C C . TYR A 1 88 ? -0.958 10.508 2.446 1.00 88.19 88 TYR A C 1
ATOM 687 O O . TYR A 1 88 ? -0.131 11.308 2.000 1.00 88.19 88 TYR A O 1
ATOM 695 N N . LEU A 1 89 ? -2.122 10.885 2.992 1.00 86.31 89 LEU A N 1
ATOM 696 C CA . LEU A 1 89 ? -2.612 12.264 3.100 1.00 86.31 89 LEU A CA 1
ATOM 697 C C . LEU A 1 89 ? -2.126 12.989 4.366 1.00 86.31 89 LEU A C 1
ATOM 699 O O . LEU A 1 89 ? -1.720 14.144 4.275 1.00 86.31 89 LEU A O 1
ATOM 703 N N . GLU A 1 90 ? -2.074 12.336 5.527 1.00 77.75 90 GLU A N 1
ATOM 704 C CA . GLU A 1 90 ? -1.618 12.932 6.797 1.00 77.75 90 GLU A CA 1
ATOM 705 C C . GLU A 1 90 ? -0.167 13.423 6.718 1.00 77.75 90 GLU A C 1
ATOM 707 O O . GLU A 1 90 ? 0.203 14.453 7.283 1.00 77.75 90 GLU A O 1
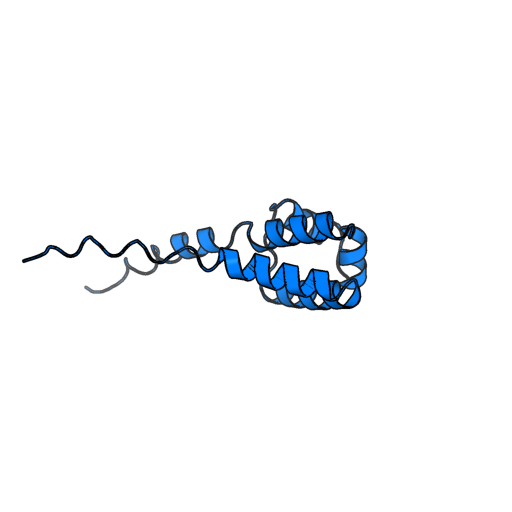ATOM 712 N N . ARG A 1 91 ? 0.680 12.740 5.939 1.00 60.22 91 ARG A N 1
ATOM 713 C CA . ARG A 1 91 ? 2.057 13.191 5.679 1.00 60.22 91 ARG A CA 1
ATOM 714 C C . ARG A 1 91 ? 2.138 14.355 4.674 1.00 60.22 91 ARG A C 1
ATOM 716 O O . ARG A 1 91 ? 3.230 14.842 4.360 1.00 60.22 91 ARG A O 1
ATOM 723 N N . GLN A 1 92 ? 1.018 14.787 4.106 1.00 54.75 92 GLN A N 1
ATOM 724 C CA . GLN A 1 92 ? 0.933 15.976 3.251 1.00 54.75 92 GLN A CA 1
ATOM 725 C C . GLN A 1 92 ? 0.601 17.220 4.078 1.00 54.75 92 GLN A C 1
ATOM 727 O O . GLN A 1 92 ? 1.081 18.299 3.746 1.00 54.75 92 GLN A O 1
ATOM 732 N N . SER A 1 93 ? -0.112 17.060 5.194 1.00 50.69 93 SER A N 1
ATOM 733 C CA . SER A 1 93 ? -0.439 18.117 6.154 1.00 50.69 93 SER A CA 1
ATOM 734 C C . SER A 1 93 ? 0.644 18.304 7.225 1.00 50.69 93 SER A C 1
ATOM 736 O O . SER A 1 93 ? 0.361 18.271 8.422 1.00 50.69 93 SER A O 1
ATOM 738 N N . SER A 1 94 ? 1.901 18.511 6.821 1.00 50.41 94 SER A N 1
ATOM 739 C CA . SER A 1 94 ? 2.881 19.096 7.745 1.00 50.41 94 SER A CA 1
ATOM 740 C C . SER A 1 94 ? 2.414 20.511 8.102 1.00 50.41 94 SER A C 1
ATOM 742 O O . SER A 1 94 ? 2.141 21.309 7.209 1.00 50.41 94 SER A O 1
ATOM 744 N N . GLN A 1 95 ? 2.283 20.762 9.404 1.00 43.72 95 GLN A N 1
ATOM 745 C CA . GLN A 1 95 ? 1.730 21.956 10.050 1.00 43.72 95 GLN A CA 1
ATOM 746 C C . GLN A 1 95 ? 2.052 23.284 9.331 1.00 43.72 95 GLN A C 1
ATOM 748 O O . GLN A 1 95 ? 3.203 23.472 8.919 1.00 43.72 95 GLN A O 1
ATOM 753 N N . PRO A 1 96 ? 1.102 24.244 9.251 1.00 48.81 96 PRO A N 1
ATOM 754 C CA . PRO A 1 96 ? 1.472 25.624 8.958 1.00 48.81 96 PRO A CA 1
ATOM 755 C C . PRO A 1 96 ? 2.505 26.053 10.004 1.00 48.81 96 PRO A C 1
ATOM 757 O O . PRO A 1 96 ? 2.387 25.683 11.177 1.00 48.81 96 PRO A O 1
ATOM 760 N N . ALA A 1 97 ? 3.556 26.750 9.563 1.00 55.81 97 ALA A N 1
ATOM 761 C CA . ALA A 1 97 ? 4.548 27.316 10.470 1.00 55.81 97 ALA A CA 1
ATOM 762 C C . ALA A 1 97 ? 3.813 28.007 11.632 1.00 55.81 97 ALA A C 1
ATOM 764 O O . ALA A 1 97 ? 2.801 28.656 11.361 1.00 55.81 97 ALA A O 1
ATOM 765 N N . PRO A 1 98 ? 4.255 27.843 12.896 1.00 64.00 98 PRO A N 1
ATOM 766 C CA . PRO A 1 98 ? 3.667 28.601 13.991 1.00 64.00 98 PRO A CA 1
ATOM 767 C C . PRO A 1 98 ? 3.684 30.067 13.574 1.00 64.00 98 PRO A C 1
ATOM 769 O O . PRO A 1 98 ? 4.734 30.545 13.129 1.00 64.00 98 PRO A O 1
ATOM 772 N N . ASP A 1 99 ? 2.520 30.721 13.624 1.00 67.38 99 ASP A N 1
ATOM 773 C CA . ASP A 1 99 ? 2.406 32.125 13.249 1.00 67.38 99 ASP A CA 1
ATOM 774 C C . ASP A 1 99 ? 3.550 32.893 13.931 1.00 67.38 99 ASP A C 1
ATOM 776 O O . ASP A 1 99 ? 3.834 32.632 15.111 1.00 67.38 99 ASP A O 1
ATOM 780 N N . PRO A 1 100 ? 4.282 33.758 13.195 1.00 68.19 100 PRO A N 1
ATOM 781 C CA . PRO A 1 100 ? 5.323 34.568 13.809 1.00 68.19 100 PRO A CA 1
ATOM 782 C C . PRO A 1 100 ? 4.696 35.261 15.020 1.00 68.19 100 PRO A C 1
ATOM 784 O O . PRO A 1 100 ? 3.563 35.732 14.892 1.00 68.19 100 PRO A O 1
ATOM 787 N N . PRO A 1 101 ? 5.366 35.257 16.190 1.00 70.75 101 PRO A N 1
ATOM 788 C CA . PRO A 1 101 ? 4.768 35.764 17.416 1.00 70.75 101 PRO A CA 1
ATOM 789 C C . PRO A 1 101 ? 4.202 37.148 17.124 1.00 70.75 101 PRO A C 1
ATOM 791 O O . PRO A 1 101 ? 4.941 38.000 16.630 1.00 70.75 101 PRO A O 1
ATOM 794 N N . GLU A 1 102 ? 2.894 37.319 17.347 1.00 68.38 102 GLU A N 1
ATOM 795 C CA . GLU A 1 102 ? 2.239 38.615 17.220 1.00 68.38 102 GLU A CA 1
ATOM 796 C C . GLU A 1 102 ? 3.053 39.600 18.052 1.00 68.38 102 GLU A C 1
ATOM 798 O O . GLU A 1 102 ? 3.126 39.499 19.282 1.00 68.38 102 GLU A O 1
ATOM 803 N N . ASP A 1 103 ? 3.742 40.496 17.349 1.00 65.62 103 ASP A N 1
ATOM 804 C CA . ASP A 1 103 ? 4.424 41.622 17.951 1.00 65.62 103 ASP A CA 1
ATOM 805 C C . ASP A 1 103 ? 3.298 42.477 18.540 1.00 65.62 103 ASP A C 1
ATOM 807 O O . ASP A 1 103 ? 2.573 43.165 17.817 1.00 65.62 103 ASP A O 1
ATOM 811 N N . ASN A 1 104 ? 3.048 42.295 19.840 1.00 55.22 104 ASN A N 1
ATOM 812 C CA . ASN A 1 104 ? 2.074 43.070 20.595 1.00 55.22 104 ASN A CA 1
ATOM 813 C C . ASN A 1 104 ? 2.574 44.515 20.623 1.00 55.22 104 ASN A C 1
ATOM 815 O O . ASN A 1 104 ? 3.396 44.873 21.471 1.00 55.22 104 ASN A O 1
ATOM 819 N N . LEU A 1 105 ? 2.108 45.292 19.643 1.00 48.91 105 LEU A N 1
ATOM 820 C CA . LEU A 1 105 ? 2.340 46.726 19.509 1.00 48.91 105 LEU A CA 1
ATOM 821 C C . LEU A 1 105 ? 1.718 47.502 20.678 1.00 48.91 105 LEU A C 1
ATOM 82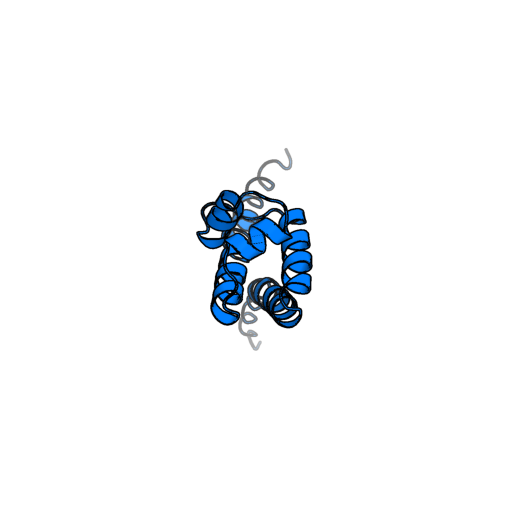3 O O . LEU A 1 105 ? 0.558 47.194 21.041 1.00 48.91 105 LEU A O 1
#

Radius of gyration: 18.31 Å; chains: 1; bounding box: 27×57×39 Å